Protein AF-A0AAV5HD08-F1 (afdb_monomer)

Structure (mmCIF, N/CA/C/O backbone):
data_AF-A0AAV5HD08-F1
#
_entry.id   AF-A0AAV5HD08-F1
#
loop_
_atom_site.group_PDB
_atom_site.id
_atom_site.type_symbol
_atom_site.label_atom_id
_atom_site.label_alt_id
_atom_site.label_comp_id
_atom_site.label_asym_id
_atom_site.label_entity_id
_atom_site.label_seq_id
_atom_site.pdbx_PDB_ins_code
_atom_site.Cartn_x
_atom_site.Cartn_y
_atom_site.Cartn_z
_atom_site.occupancy
_atom_site.B_iso_or_equiv
_atom_site.auth_seq_id
_atom_site.auth_comp_id
_atom_site.auth_asym_id
_atom_sit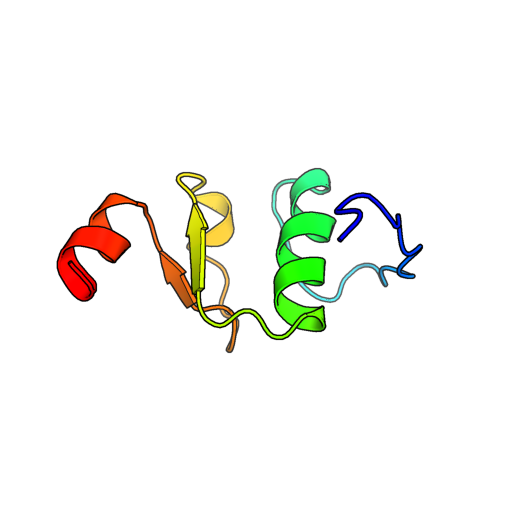e.auth_atom_id
_atom_site.pdbx_PDB_model_num
ATOM 1 N N . MET A 1 1 ? 1.325 -24.198 8.197 1.00 39.78 1 MET A N 1
ATOM 2 C CA . MET A 1 1 ? 1.193 -22.985 7.366 1.00 39.78 1 MET A CA 1
ATOM 3 C C . MET A 1 1 ? 2.533 -22.265 7.408 1.00 39.78 1 MET A C 1
ATOM 5 O O . MET A 1 1 ? 2.851 -21.669 8.427 1.00 39.78 1 MET A O 1
ATOM 9 N N . ASN A 1 2 ? 3.383 -22.447 6.394 1.00 37.97 2 ASN A N 1
ATOM 10 C CA . ASN A 1 2 ? 4.691 -21.788 6.339 1.00 37.97 2 ASN A CA 1
ATOM 11 C C . ASN A 1 2 ? 4.528 -20.482 5.562 1.00 37.97 2 ASN A C 1
ATOM 13 O O . ASN A 1 2 ? 4.300 -20.512 4.359 1.00 37.97 2 ASN A O 1
ATOM 17 N N . TRP A 1 3 ? 4.643 -19.352 6.253 1.00 56.50 3 TRP A N 1
ATOM 18 C CA . TRP A 1 3 ? 4.429 -18.003 5.715 1.00 56.50 3 TRP A CA 1
ATOM 19 C C . TRP A 1 3 ? 5.574 -17.501 4.803 1.00 56.50 3 TRP A C 1
ATOM 21 O O . TRP A 1 3 ? 5.613 -16.330 4.452 1.00 56.50 3 TRP A O 1
ATOM 31 N N . TYR A 1 4 ? 6.510 -18.374 4.401 1.00 49.47 4 TYR A N 1
ATOM 32 C CA . TYR A 1 4 ? 7.765 -18.006 3.724 1.00 49.47 4 TYR A CA 1
ATOM 33 C C . TYR A 1 4 ? 8.010 -18.719 2.386 1.00 49.47 4 TYR A C 1
ATOM 35 O O . TYR A 1 4 ? 9.159 -18.869 1.964 1.00 49.47 4 TYR A O 1
ATOM 43 N N . THR A 1 5 ? 6.978 -19.173 1.673 1.00 55.2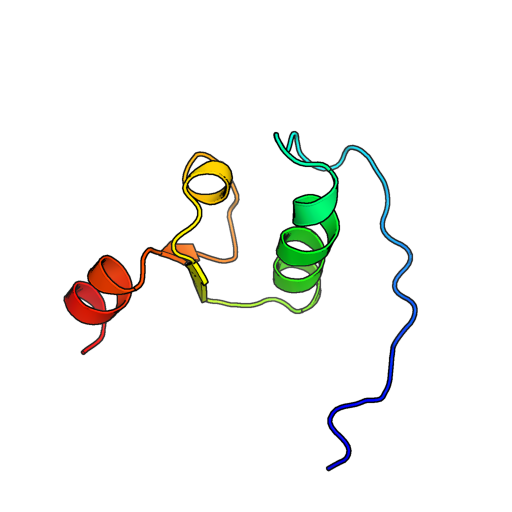2 5 THR A N 1
ATOM 44 C CA . THR A 1 5 ? 7.199 -19.603 0.283 1.00 55.22 5 THR A CA 1
ATOM 45 C C . THR A 1 5 ? 7.385 -18.363 -0.586 1.00 55.22 5 THR A C 1
ATOM 47 O O . THR A 1 5 ? 6.418 -17.782 -1.071 1.00 55.22 5 THR A O 1
ATOM 50 N N . ARG A 1 6 ? 8.640 -17.936 -0.768 1.00 65.19 6 ARG A N 1
ATOM 51 C CA . ARG A 1 6 ? 9.005 -16.834 -1.665 1.00 65.19 6 ARG A CA 1
ATOM 52 C C . ARG A 1 6 ? 8.633 -17.230 -3.097 1.00 65.19 6 ARG A C 1
ATOM 54 O O . ARG A 1 6 ? 9.383 -17.942 -3.759 1.00 65.19 6 ARG A O 1
ATOM 61 N N . ARG A 1 7 ? 7.460 -16.807 -3.568 1.00 69.62 7 ARG A N 1
ATOM 62 C CA . ARG A 1 7 ? 7.118 -16.880 -4.990 1.00 69.62 7 ARG A CA 1
ATOM 63 C C . ARG A 1 7 ? 7.908 -15.803 -5.718 1.00 69.62 7 ARG A C 1
ATOM 65 O O . ARG A 1 7 ? 7.858 -14.633 -5.356 1.00 69.62 7 ARG A O 1
ATOM 72 N N . THR A 1 8 ? 8.656 -16.205 -6.736 1.00 70.00 8 THR A N 1
ATOM 73 C CA . THR A 1 8 ? 9.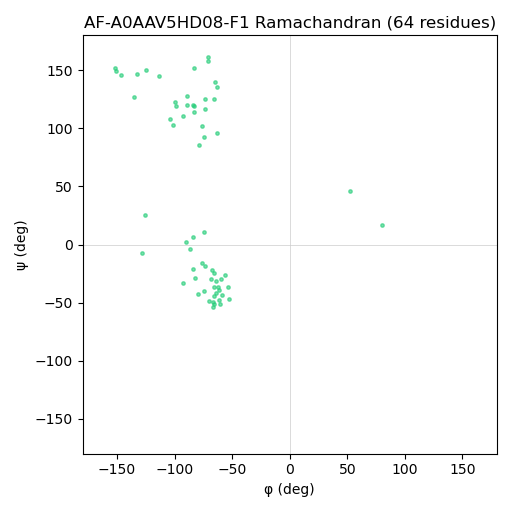255 -15.267 -7.684 1.00 70.00 8 THR A CA 1
ATOM 74 C C . THR A 1 8 ? 8.157 -14.788 -8.619 1.00 70.00 8 THR A C 1
ATOM 76 O O . THR A 1 8 ? 7.741 -15.523 -9.515 1.00 70.00 8 THR A O 1
ATOM 79 N N . ILE A 1 9 ? 7.661 -13.579 -8.380 1.00 70.88 9 ILE A N 1
ATOM 80 C CA . ILE A 1 9 ? 6.731 -12.911 -9.285 1.00 70.88 9 ILE A CA 1
ATOM 81 C C . ILE A 1 9 ? 7.579 -12.120 -10.282 1.00 70.88 9 ILE A C 1
ATOM 83 O O . ILE A 1 9 ? 8.478 -11.384 -9.879 1.00 70.88 9 ILE A O 1
ATOM 87 N N . ASN A 1 10 ? 7.335 -12.301 -11.581 1.00 78.94 10 ASN A N 1
ATOM 88 C CA . ASN A 1 10 ? 7.905 -11.405 -12.582 1.00 78.94 10 ASN A CA 1
ATOM 89 C C . ASN A 1 10 ? 7.144 -10.079 -12.498 1.00 78.94 10 ASN A C 1
ATOM 91 O O . ASN A 1 10 ? 5.930 -10.058 -12.706 1.00 78.94 10 ASN A O 1
ATOM 95 N N . ILE A 1 11 ? 7.846 -9.012 -12.137 1.00 79.81 11 ILE A N 1
ATOM 96 C CA . ILE A 1 11 ? 7.265 -7.692 -11.931 1.00 79.81 11 ILE A CA 1
ATOM 97 C C . ILE A 1 11 ? 7.580 -6.861 -13.182 1.00 79.81 11 ILE A C 1
ATOM 99 O O . ILE A 1 11 ? 8.725 -6.435 -13.348 1.00 79.81 11 ILE A O 1
ATOM 103 N N . PRO A 1 12 ? 6.618 -6.661 -14.100 1.00 76.81 12 PRO A N 1
ATOM 104 C CA . PRO A 1 12 ? 6.828 -5.791 -15.247 1.00 76.81 12 PRO A CA 1
ATOM 105 C C . PRO A 1 12 ? 7.032 -4.355 -14.755 1.00 76.81 12 PRO A C 1
ATOM 107 O O . PRO A 1 12 ? 6.351 -3.912 -13.832 1.00 76.81 12 PRO A O 1
ATOM 110 N N . ALA A 1 13 ? 7.966 -3.631 -15.364 1.00 76.56 13 ALA A N 1
ATOM 111 C CA . ALA A 1 13 ? 8.224 -2.230 -15.047 1.00 76.56 13 ALA A CA 1
ATOM 112 C C . ALA A 1 13 ? 7.250 -1.298 -15.788 1.00 76.56 13 ALA A C 1
ATOM 114 O O . ALA A 1 13 ? 6.813 -1.606 -16.897 1.00 76.56 13 ALA A O 1
ATOM 115 N N . GLY A 1 14 ? 6.966 -0.133 -15.198 1.00 77.81 14 GLY A N 1
ATOM 116 C CA . GLY A 1 14 ? 6.252 0.959 -15.869 1.00 77.81 14 GLY A CA 1
ATOM 117 C C . GLY A 1 14 ? 4.730 0.820 -15.941 1.00 77.81 14 GLY A C 1
ATOM 118 O O . GLY A 1 14 ? 4.117 1.531 -16.732 1.00 77.81 14 GLY A O 1
ATOM 119 N N . LEU A 1 15 ? 4.109 -0.054 -15.138 1.00 79.06 15 LEU A N 1
ATOM 120 C CA . LEU A 1 15 ? 2.642 -0.126 -15.047 1.00 79.06 15 LEU A CA 1
ATOM 121 C C . LEU A 1 15 ? 2.038 1.115 -14.377 1.00 79.06 15 LEU A C 1
ATOM 123 O O . LEU A 1 15 ? 0.909 1.488 -14.673 1.00 79.06 15 LEU A O 1
ATOM 127 N N . PHE A 1 16 ? 2.790 1.744 -13.477 1.00 79.69 16 PHE A N 1
ATOM 128 C CA . PHE A 1 16 ? 2.396 2.948 -12.756 1.00 79.69 16 PHE A CA 1
ATOM 129 C C . PHE A 1 16 ? 3.639 3.765 -12.387 1.00 79.69 16 PHE A C 1
ATOM 131 O O . PHE A 1 16 ? 4.739 3.219 -12.246 1.00 79.69 16 PHE A O 1
ATOM 138 N N . GLN A 1 17 ? 3.471 5.085 -12.272 1.00 80.50 17 GLN A N 1
ATOM 139 C CA . GLN A 1 17 ? 4.531 5.986 -11.822 1.00 80.50 17 GLN A CA 1
ATOM 140 C C . GLN A 1 17 ? 4.580 5.990 -10.304 1.00 80.50 17 GLN A C 1
ATOM 142 O O . GLN A 1 17 ? 3.654 6.470 -9.664 1.00 80.50 17 GLN A O 1
ATOM 147 N N . ILE A 1 18 ? 5.674 5.487 -9.745 1.00 82.38 18 ILE A N 1
ATOM 148 C CA . ILE A 1 18 ? 5.936 5.571 -8.314 1.00 82.38 18 ILE A CA 1
ATOM 149 C C . ILE A 1 18 ? 7.147 6.459 -8.061 1.00 82.38 18 ILE A C 1
ATOM 151 O O . ILE A 1 18 ? 8.082 6.478 -8.868 1.00 82.38 18 ILE A O 1
ATOM 155 N N . ARG A 1 19 ? 7.117 7.211 -6.958 1.00 81.19 19 ARG A N 1
ATOM 156 C CA . ARG A 1 19 ? 8.212 8.115 -6.604 1.00 81.19 19 ARG A CA 1
ATOM 157 C C . ARG A 1 19 ? 9.454 7.337 -6.171 1.00 81.19 19 ARG A C 1
ATOM 159 O O . ARG A 1 19 ? 10.536 7.613 -6.688 1.00 81.19 19 ARG A O 1
ATOM 166 N N . ASP A 1 20 ? 9.294 6.363 -5.272 1.00 81.50 20 ASP A N 1
ATOM 167 C CA . ASP A 1 20 ? 10.356 5.428 -4.893 1.00 81.50 20 ASP A CA 1
ATOM 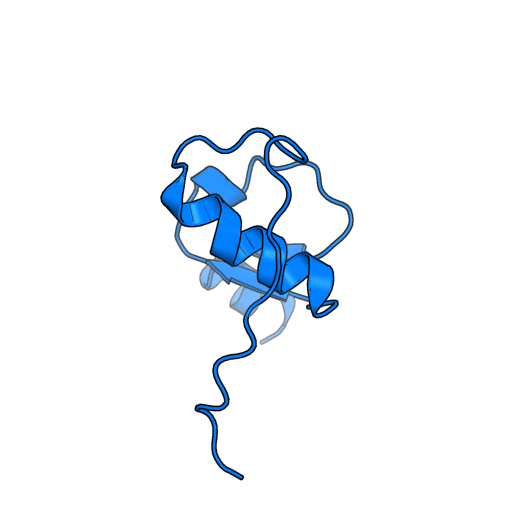168 C C . ASP A 1 20 ? 10.196 4.096 -5.638 1.00 81.50 20 ASP A C 1
ATOM 170 O O . ASP A 1 20 ? 9.215 3.369 -5.502 1.00 81.50 20 ASP A O 1
ATOM 174 N N . SER A 1 21 ? 11.207 3.736 -6.425 1.00 81.69 21 SER A N 1
ATOM 175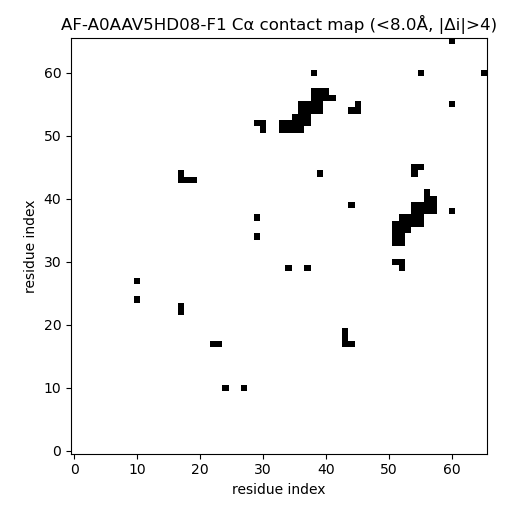 C CA . SER A 1 21 ? 11.257 2.456 -7.137 1.00 81.69 21 SER A CA 1
ATOM 176 C C . SER A 1 21 ? 11.125 1.222 -6.230 1.00 81.69 21 SER A C 1
ATOM 178 O O . SER A 1 21 ? 10.679 0.174 -6.699 1.00 81.69 21 SER A O 1
ATOM 180 N N . ASN A 1 22 ? 11.499 1.330 -4.951 1.00 84.69 22 ASN A N 1
ATOM 181 C CA . ASN A 1 22 ? 11.417 0.239 -3.978 1.00 84.69 22 ASN A CA 1
ATOM 182 C C . ASN A 1 22 ? 9.995 -0.012 -3.472 1.00 84.69 22 ASN A C 1
ATOM 184 O O . ASN A 1 22 ? 9.733 -1.091 -2.939 1.00 84.69 22 ASN A O 1
ATOM 188 N N . ASP A 1 23 ? 9.081 0.932 -3.680 1.00 87.06 23 ASP A N 1
ATOM 189 C CA . ASP A 1 23 ? 7.671 0.794 -3.317 1.00 87.06 23 ASP A CA 1
ATOM 190 C C . ASP A 1 23 ? 6.870 0.052 -4.388 1.00 87.06 23 ASP A C 1
ATOM 192 O O . ASP A 1 23 ? 5.826 -0.547 -4.109 1.00 87.06 23 ASP A O 1
ATOM 196 N N . TYR A 1 24 ? 7.389 0.025 -5.621 1.00 88.69 24 TYR A N 1
ATOM 197 C CA . TYR A 1 24 ? 6.738 -0.627 -6.753 1.00 88.69 24 TYR A CA 1
ATOM 198 C C . TYR A 1 24 ? 6.369 -2.089 -6.456 1.00 88.69 24 TYR A C 1
ATOM 200 O O . TYR A 1 24 ? 5.225 -2.472 -6.707 1.00 88.69 24 TYR A O 1
ATOM 208 N N . PRO A 1 25 ? 7.267 -2.926 -5.890 1.00 90.31 25 PRO A N 1
ATOM 209 C CA . PRO A 1 25 ? 6.936 -4.308 -5.564 1.00 90.31 25 PRO A CA 1
ATOM 210 C C . PRO A 1 25 ? 5.841 -4.440 -4.501 1.00 90.31 25 PRO A C 1
ATOM 212 O O . PRO A 1 25 ? 5.081 -5.406 -4.557 1.00 90.31 25 PRO A O 1
ATOM 215 N N . VAL A 1 26 ? 5.743 -3.50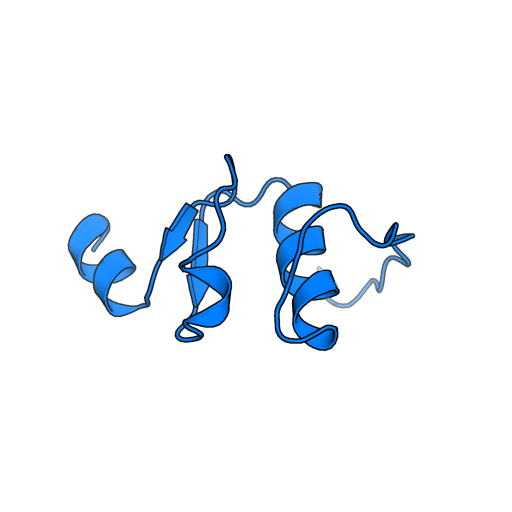3 -3.550 1.00 90.94 26 VAL A N 1
ATOM 216 C CA . VAL A 1 26 ? 4.721 -3.527 -2.490 1.00 90.94 26 VAL A CA 1
ATOM 217 C C . VAL A 1 26 ? 3.342 -3.332 -3.108 1.00 90.94 26 VAL A C 1
ATOM 219 O O . VAL A 1 26 ? 2.467 -4.185 -2.943 1.00 90.94 26 VAL A O 1
ATOM 222 N N . LEU A 1 27 ? 3.178 -2.264 -3.891 1.00 89.94 27 LEU A N 1
ATOM 223 C CA . LEU A 1 27 ? 1.906 -1.966 -4.541 1.00 89.94 27 LEU A CA 1
ATOM 224 C C . LEU A 1 27 ? 1.536 -3.017 -5.586 1.00 89.94 27 LEU A C 1
ATOM 226 O O . LEU A 1 27 ? 0.406 -3.498 -5.614 1.00 89.94 27 LEU A O 1
ATOM 230 N N . TYR A 1 28 ? 2.503 -3.426 -6.409 1.00 91.12 28 TYR A N 1
ATOM 231 C CA . TYR A 1 28 ? 2.286 -4.452 -7.423 1.00 91.12 28 TYR A CA 1
ATOM 232 C C . TYR A 1 28 ? 1.812 -5.770 -6.808 1.00 91.12 28 TYR A C 1
ATOM 234 O O . TYR A 1 28 ? 0.877 -6.385 -7.314 1.00 91.12 28 TYR A O 1
ATOM 242 N N . THR A 1 29 ? 2.418 -6.191 -5.696 1.00 91.12 29 THR A N 1
ATOM 243 C CA . THR A 1 29 ? 1.992 -7.412 -5.002 1.00 91.12 29 THR A CA 1
ATOM 244 C C . THR A 1 29 ? 0.572 -7.263 -4.462 1.00 91.12 29 THR A C 1
ATOM 246 O O . THR A 1 29 ? -0.226 -8.181 -4.621 1.00 91.12 29 THR A O 1
ATOM 249 N N . ALA A 1 30 ? 0.225 -6.107 -3.886 1.00 92.81 30 ALA A N 1
ATOM 250 C CA . ALA A 1 30 ? -1.127 -5.860 -3.392 1.00 92.81 30 ALA A CA 1
ATOM 251 C C . ALA A 1 30 ? -2.181 -5.921 -4.515 1.00 92.81 30 ALA A C 1
ATOM 253 O O . ALA A 1 30 ? -3.247 -6.504 -4.326 1.00 92.81 30 ALA A O 1
ATOM 254 N N . ILE A 1 31 ? -1.856 -5.394 -5.700 1.00 91.56 31 ILE A N 1
ATOM 255 C CA . ILE A 1 31 ? -2.708 -5.478 -6.894 1.00 91.56 31 ILE A CA 1
ATOM 256 C C . ILE A 1 31 ? -2.851 -6.934 -7.366 1.00 91.56 31 ILE A C 1
ATOM 258 O O . ILE A 1 31 ? -3.965 -7.416 -7.559 1.00 91.56 31 ILE A O 1
ATOM 262 N N . VAL A 1 32 ? -1.736 -7.655 -7.544 1.00 92.00 32 VAL A N 1
ATOM 263 C CA . VAL A 1 32 ? -1.731 -9.030 -8.085 1.00 92.00 32 VAL A CA 1
ATOM 264 C C . VAL A 1 32 ? -2.418 -10.027 -7.154 1.00 92.00 32 VAL A C 1
ATOM 266 O O . VAL A 1 32 ? -3.102 -10.934 -7.626 1.00 92.00 32 VAL A O 1
ATOM 269 N N . GLU A 1 33 ? -2.270 -9.856 -5.843 1.00 92.31 33 GLU A N 1
ATOM 270 C CA . GLU A 1 33 ? -2.929 -10.696 -4.836 1.00 92.31 33 GLU A CA 1
ATOM 271 C C . GLU A 1 33 ? -4.366 -10.228 -4.529 1.00 92.31 33 GLU A C 1
ATOM 273 O O . GLU A 1 33 ? -5.015 -10.784 -3.644 1.00 92.31 33 GLU A O 1
ATOM 278 N N . ASN A 1 34 ? -4.883 -9.239 -5.275 1.00 93.81 34 ASN A N 1
ATOM 279 C CA . ASN A 1 34 ? -6.241 -8.703 -5.161 1.00 93.81 34 ASN A CA 1
ATOM 280 C C . ASN A 1 34 ? -6.595 -8.288 -3.722 1.00 93.81 34 ASN A C 1
ATOM 282 O O . ASN A 1 34 ? -7.654 -8.632 -3.192 1.00 93.81 34 ASN A O 1
ATOM 286 N N . VAL A 1 35 ? -5.673 -7.569 -3.080 1.00 95.38 35 VAL A N 1
ATOM 287 C CA . VAL A 1 35 ? -5.868 -7.000 -1.746 1.00 95.38 35 VAL A CA 1
ATOM 288 C C . VAL A 1 35 ? -7.001 -5.974 -1.794 1.00 95.38 35 VAL A C 1
ATOM 290 O O . VAL A 1 35 ? -7.060 -5.143 -2.697 1.00 95.38 35 VAL A O 1
ATOM 293 N N . ASP A 1 36 ? -7.896 -6.009 -0.807 1.00 95.56 36 ASP A N 1
ATOM 294 C CA . ASP A 1 36 ? -8.988 -5.035 -0.722 1.00 95.56 36 ASP A CA 1
ATOM 295 C C . ASP A 1 36 ? -8.526 -3.691 -0.144 1.00 95.56 36 ASP A C 1
ATOM 297 O O . ASP A 1 36 ? -8.899 -2.645 -0.671 1.00 95.56 36 ASP A O 1
ATOM 301 N N . ILE A 1 37 ? -7.703 -3.713 0.913 1.00 95.12 37 ILE A N 1
ATOM 302 C CA . ILE A 1 37 ? -7.220 -2.514 1.612 1.00 95.12 37 ILE A CA 1
ATOM 303 C C . ILE A 1 37 ? -5.715 -2.630 1.882 1.00 95.12 37 ILE A C 1
ATOM 305 O O . ILE A 1 37 ? -5.262 -3.591 2.507 1.00 95.12 37 ILE A O 1
ATOM 309 N N . LEU A 1 38 ? -4.952 -1.620 1.465 1.00 95.19 38 LEU A N 1
ATOM 310 C CA . LEU A 1 38 ? -3.552 -1.414 1.824 1.00 95.19 38 LEU A CA 1
ATOM 311 C C . LEU A 1 38 ? -3.462 -0.287 2.859 1.00 95.19 38 LEU A C 1
ATOM 313 O O . LEU A 1 38 ? -3.647 0.885 2.539 1.00 95.19 38 LEU A O 1
ATOM 317 N N . ILE A 1 39 ? -3.160 -0.642 4.108 1.00 95.19 39 ILE A N 1
ATOM 318 C CA . ILE A 1 39 ? -2.968 0.340 5.180 1.00 95.19 39 ILE A CA 1
ATOM 319 C C . ILE A 1 39 ? -1.499 0.763 5.208 1.00 95.19 39 ILE A C 1
ATOM 321 O O . ILE A 1 39 ? -0.622 -0.073 5.432 1.00 95.19 39 ILE A O 1
ATOM 325 N N . THR A 1 40 ? -1.219 2.051 5.026 1.00 93.31 40 THR A N 1
ATOM 326 C CA . THR A 1 40 ? 0.148 2.584 5.030 1.00 93.31 40 THR A CA 1
ATOM 327 C C . THR A 1 40 ? 0.219 3.999 5.599 1.00 93.31 40 THR A C 1
ATOM 329 O O . THR A 1 40 ? -0.692 4.801 5.443 1.00 93.31 40 THR A O 1
ATOM 332 N N . GLY A 1 41 ? 1.313 4.322 6.291 1.00 92.00 41 GLY A N 1
ATOM 333 C CA . GLY A 1 41 ? 1.623 5.700 6.695 1.00 92.00 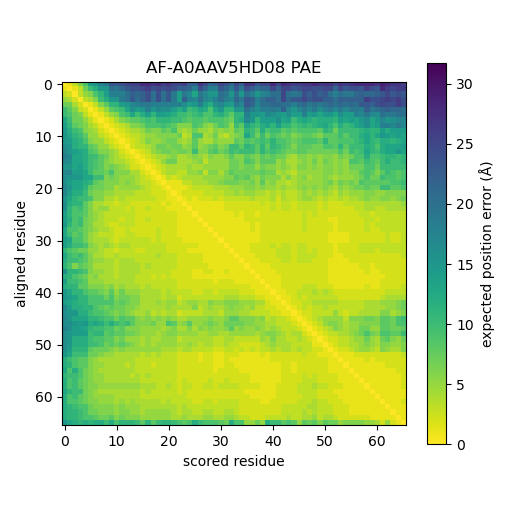41 GLY A CA 1
ATOM 334 C C . GLY A 1 41 ? 2.392 6.485 5.630 1.00 92.00 41 GLY A C 1
ATOM 335 O O . GLY A 1 41 ? 2.681 7.665 5.835 1.00 92.00 41 GLY A O 1
ATOM 336 N N . ASP A 1 42 ? 2.758 5.824 4.533 1.00 89.00 42 ASP A N 1
ATOM 337 C CA . ASP A 1 42 ? 3.533 6.413 3.456 1.00 89.00 42 ASP A CA 1
ATOM 338 C C . ASP A 1 42 ? 2.618 7.162 2.480 1.00 89.00 42 ASP A C 1
ATOM 340 O O . ASP A 1 42 ? 1.684 6.604 1.899 1.00 89.00 42 ASP A O 1
ATOM 344 N N . LYS A 1 43 ? 2.884 8.462 2.343 1.00 83.69 43 LYS A N 1
ATOM 345 C CA . LYS A 1 43 ? 2.071 9.389 1.554 1.00 83.69 43 LYS A CA 1
ATOM 346 C C . LYS A 1 43 ? 2.259 9.201 0.055 1.00 83.69 43 LYS A C 1
ATOM 348 O O . LYS A 1 43 ? 1.382 9.617 -0.694 1.00 83.69 43 LYS A O 1
ATOM 353 N N . ASP A 1 44 ? 3.342 8.557 -0.371 1.00 83.12 44 ASP A N 1
ATOM 354 C CA . ASP A 1 44 ? 3.630 8.357 -1.792 1.00 83.12 44 ASP A CA 1
ATOM 355 C C . ASP A 1 44 ? 2.602 7.439 -2.462 1.00 83.12 44 ASP A C 1
ATOM 357 O O . ASP A 1 44 ? 2.356 7.553 -3.661 1.00 83.12 44 ASP A O 1
ATOM 361 N N . PHE A 1 45 ? 1.947 6.573 -1.684 1.00 83.44 45 PHE A N 1
ATOM 362 C CA . PHE A 1 45 ? 0.869 5.717 -2.172 1.00 83.44 45 PHE A CA 1
ATOM 363 C C . PHE A 1 45 ? -0.488 6.431 -2.223 1.00 83.44 45 PHE A C 1
ATOM 365 O O . PHE A 1 45 ? -1.329 6.082 -3.046 1.00 83.44 45 PHE A O 1
ATOM 372 N N . ALA A 1 46 ? -0.721 7.424 -1.360 1.00 75.56 46 ALA A N 1
ATOM 373 C CA . ALA A 1 46 ? -2.031 8.065 -1.214 1.00 75.56 46 ALA A CA 1
ATOM 374 C C . ALA A 1 46 ? -2.451 8.879 -2.451 1.00 75.56 46 ALA A C 1
ATOM 376 O O . ALA A 1 46 ? -3.636 9.123 -2.657 1.00 75.56 46 ALA A O 1
ATOM 377 N N . GLU A 1 47 ? -1.488 9.290 -3.276 1.00 76.31 47 GLU A N 1
ATOM 378 C CA . GLU A 1 47 ? -1.730 10.052 -4.506 1.00 76.31 47 GLU A CA 1
ATOM 379 C C . GLU A 1 47 ? -1.935 9.152 -5.740 1.00 76.31 47 GLU A C 1
ATOM 381 O O . GLU A 1 47 ? -2.103 9.655 -6.851 1.00 76.31 47 GLU A O 1
ATOM 386 N N . MET A 1 48 ? -1.919 7.823 -5.581 1.00 79.94 48 MET A N 1
ATOM 387 C CA . MET A 1 48 ? -2.054 6.901 -6.708 1.00 79.94 48 MET A CA 1
ATOM 388 C C . MET A 1 48 ? -3.519 6.681 -7.093 1.00 79.94 48 MET A C 1
ATOM 390 O O . MET A 1 48 ? -4.311 6.140 -6.324 1.00 79.94 48 MET A O 1
ATOM 394 N N . GLU A 1 49 ? -3.865 7.029 -8.332 1.00 80.56 49 GLU A N 1
ATOM 395 C CA . GLU A 1 49 ? -5.167 6.711 -8.924 1.00 80.56 49 GLU A CA 1
ATOM 396 C C . GLU A 1 49 ? -5.196 5.247 -9.394 1.00 80.56 49 GLU A C 1
ATOM 398 O O . GLU A 1 49 ? -4.908 4.933 -10.551 1.00 80.56 49 GLU A O 1
ATOM 403 N N . ILE A 1 50 ? -5.525 4.331 -8.481 1.00 84.50 50 ILE A N 1
ATOM 404 C CA . ILE A 1 50 ? -5.722 2.904 -8.771 1.00 84.50 50 ILE A CA 1
ATOM 405 C C . ILE A 1 50 ? -7.104 2.439 -8.306 1.00 84.50 50 ILE A C 1
ATOM 407 O O . ILE A 1 50 ? -7.657 2.963 -7.344 1.00 84.50 50 ILE A O 1
ATOM 411 N N . GLU A 1 51 ? -7.668 1.436 -8.981 1.00 86.81 51 GLU A N 1
ATOM 412 C CA . GLU A 1 51 ? -8.993 0.898 -8.634 1.00 86.81 51 GLU A CA 1
ATOM 413 C C . GLU A 1 51 ? -8.961 0.039 -7.357 1.00 86.81 51 GLU A C 1
ATOM 415 O O . GLU A 1 51 ? -9.869 0.117 -6.530 1.00 86.81 51 GLU A O 1
ATOM 420 N N . LYS A 1 52 ? -7.909 -0.774 -7.188 1.00 91.19 52 LYS A N 1
ATOM 421 C CA . LYS A 1 52 ? -7.640 -1.595 -5.999 1.00 91.19 52 LYS A CA 1
ATOM 422 C C . LYS A 1 52 ? -6.133 -1.803 -5.811 1.00 91.19 52 LYS A C 1
ATOM 424 O O . LYS A 1 52 ? -5.435 -1.913 -6.822 1.00 91.19 52 LYS A O 1
ATOM 429 N N . PRO A 1 53 ? -5.634 -1.944 -4.568 1.00 94.19 53 PRO A N 1
ATOM 430 C CA . PRO A 1 53 ? -6.365 -1.864 -3.288 1.00 94.19 53 PRO A CA 1
ATOM 431 C C . PRO A 1 53 ? -6.831 -0.441 -2.930 1.00 94.19 53 PRO A C 1
ATOM 433 O O . PRO A 1 53 ? -6.273 0.531 -3.429 1.00 94.19 53 PRO A O 1
ATOM 436 N N . GLU A 1 54 ? -7.806 -0.314 -2.020 1.00 94.12 54 GLU A N 1
ATOM 437 C CA . GLU A 1 54 ? -8.069 0.960 -1.332 1.00 94.12 54 GLU A CA 1
ATOM 438 C C . GLU A 1 54 ? -6.867 1.296 -0.437 1.00 94.12 54 GLU A C 1
ATOM 440 O O . GLU A 1 54 ? -6.466 0.482 0.397 1.00 94.12 54 GLU A O 1
ATOM 445 N N . ILE A 1 55 ? -6.283 2.481 -0.598 1.00 93.62 55 ILE A N 1
ATOM 446 C CA . ILE A 1 55 ? -5.112 2.910 0.174 1.00 93.62 55 ILE A CA 1
ATOM 447 C C . ILE A 1 55 ? -5.580 3.816 1.309 1.00 93.62 55 ILE A C 1
ATOM 449 O O . ILE A 1 55 ? -6.211 4.839 1.059 1.00 93.62 55 ILE A O 1
ATOM 453 N N . LEU A 1 56 ? -5.267 3.443 2.552 1.00 94.31 56 LEU A N 1
ATOM 454 C CA . LEU A 1 56 ? -5.677 4.181 3.750 1.00 94.31 56 LEU A CA 1
ATOM 455 C C . LEU A 1 56 ? -4.505 4.384 4.704 1.00 94.31 56 LEU A C 1
ATOM 457 O O . LEU A 1 56 ? -3.666 3.502 4.889 1.00 94.31 56 LEU A O 1
ATOM 461 N N . THR A 1 57 ? -4.500 5.504 5.413 1.00 95.19 57 THR A N 1
ATOM 462 C CA . THR A 1 57 ? -3.684 5.652 6.618 1.00 95.19 57 THR A CA 1
ATOM 463 C C . THR A 1 57 ? -4.236 4.800 7.762 1.00 95.19 57 THR A C 1
ATOM 465 O O . THR A 1 57 ? -5.432 4.498 7.795 1.00 95.19 57 THR A O 1
ATOM 468 N N . PRO A 1 58 ? -3.414 4.441 8.771 1.00 95.94 58 PRO A N 1
ATOM 469 C CA . PRO A 1 58 ? -3.911 3.743 9.955 1.00 95.94 58 PRO A CA 1
ATOM 470 C C . PRO A 1 58 ? -5.070 4.476 10.634 1.00 95.94 58 PRO A C 1
ATOM 472 O O . PRO A 1 58 ? -6.002 3.839 11.110 1.00 95.94 58 PRO A O 1
ATOM 475 N N . LYS A 1 59 ? -5.031 5.814 10.651 1.00 96.00 59 LYS A N 1
ATOM 476 C CA . LYS A 1 59 ? -6.111 6.625 11.211 1.00 96.00 59 LYS A CA 1
ATOM 477 C C . LYS A 1 59 ? -7.393 6.493 10.385 1.00 96.00 59 LYS A C 1
ATOM 479 O O . LYS A 1 59 ? -8.432 6.216 10.962 1.00 96.00 59 LYS A O 1
ATOM 484 N N . GLU A 1 60 ? -7.317 6.646 9.064 1.00 95.88 60 GLU A N 1
ATOM 485 C CA . GLU A 1 60 ? -8.493 6.517 8.189 1.00 95.88 60 GLU A CA 1
ATOM 486 C C . GLU A 1 60 ? -9.100 5.115 8.245 1.00 95.88 60 GLU A C 1
ATOM 488 O O . GLU A 1 60 ? -10.319 4.973 8.223 1.00 95.88 60 GLU A O 1
ATOM 493 N N . PHE A 1 61 ? -8.267 4.079 8.364 1.00 96.69 61 PHE A N 1
ATOM 494 C CA . PHE A 1 61 ? -8.754 2.719 8.554 1.00 96.69 61 PHE A CA 1
ATOM 495 C C . PHE A 1 61 ? -9.562 2.581 9.849 1.00 96.69 61 PHE A C 1
ATOM 497 O O . PHE A 1 61 ? -10.660 2.028 9.819 1.00 96.69 61 PHE A O 1
ATOM 504 N N . LEU A 1 62 ? -9.032 3.094 10.967 1.00 97.25 62 LEU A N 1
ATOM 505 C CA . LEU A 1 62 ? -9.748 3.092 12.244 1.00 97.25 62 LEU A CA 1
ATOM 506 C C . LEU A 1 62 ? -11.056 3.879 12.128 1.00 97.25 62 LEU A C 1
ATOM 508 O O . LEU A 1 62 ? -12.107 3.330 12.421 1.00 97.25 62 LEU A O 1
ATOM 512 N N . ASP A 1 63 ? -11.003 5.107 11.613 1.00 97.62 63 ASP A N 1
ATOM 513 C CA . ASP A 1 63 ? -12.174 5.981 11.482 1.00 97.62 63 ASP A CA 1
ATOM 514 C C . ASP A 1 63 ? -13.284 5.361 10.600 1.00 97.62 63 ASP A C 1
ATOM 516 O O . ASP A 1 63 ? -14.464 5.658 10.793 1.00 97.62 63 ASP A O 1
ATOM 520 N N . LYS A 1 64 ? -12.927 4.513 9.624 1.00 96.69 64 LYS A N 1
ATOM 521 C CA . LYS A 1 64 ? -13.872 3.909 8.671 1.00 96.69 64 LYS A CA 1
ATOM 522 C C . LYS A 1 64 ? -14.414 2.545 9.108 1.00 96.69 64 LYS A C 1
ATOM 524 O O . LYS A 1 64 ? -15.549 2.218 8.757 1.00 96.69 64 LYS A O 1
ATOM 529 N N . TYR A 1 65 ? -13.620 1.739 9.812 1.00 95.69 65 TYR A N 1
ATOM 530 C CA . TYR A 1 65 ? -13.920 0.315 10.018 1.00 95.69 65 TYR A CA 1
ATOM 531 C C . TYR A 1 65 ? -13.894 -0.164 11.476 1.00 95.69 65 TYR A C 1
ATOM 533 O O . TYR A 1 65 ? -14.266 -1.317 11.712 1.00 95.69 65 TYR A O 1
ATOM 541 N N . VAL A 1 66 ? -13.465 0.660 12.438 1.0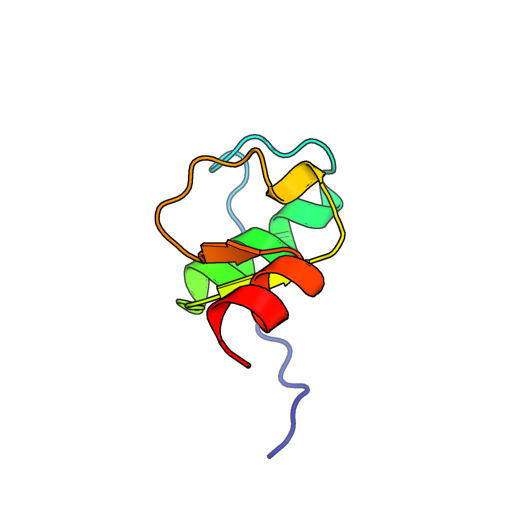0 90.75 66 VAL A N 1
ATOM 542 C CA . VAL A 1 66 ? -13.353 0.287 13.862 1.00 90.75 66 VAL A CA 1
ATOM 543 C C . VAL A 1 66 ? -14.240 1.172 14.725 1.00 90.75 66 VAL A C 1
ATOM 545 O O . VAL A 1 66 ? -15.071 0.593 15.460 1.00 90.75 66 VAL A O 1
#

Solvent-accessible surface area (backbone atoms only — not comparable to full-atom values): 4483 Å² total; per-residue (Å²): 138,78,96,73,78,81,74,88,73,90,77,79,81,81,86,66,94,63,92,53,77,82,50,47,63,58,55,50,48,36,42,77,69,63,37,68,67,45,75,43,89,60,65,82,59,68,76,58,94,61,92,54,35,46,70,32,38,66,65,55,46,43,78,74,77,108

Foldseek 3Di:
DDPDPDDDDDQDPDPDDFPDPVCSVVVSVQVVVVPQEDEDPDCRCVPDPDPDRHY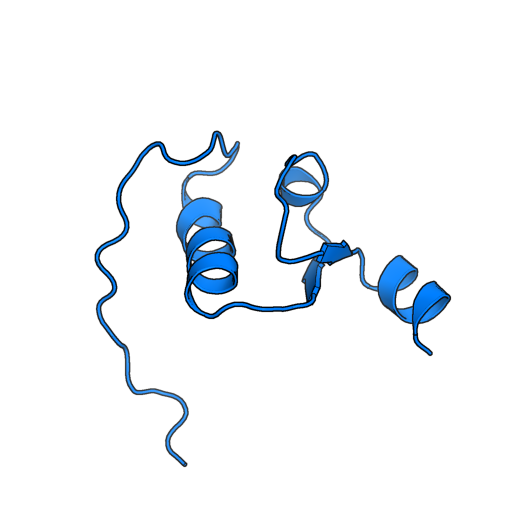HHPVRCVVPPD

Sequence (66 aa):
MNWYTRRTINIPAGLFQIRDSNDYPVLYTAIVENVDILITGDKDFAEMEIEKPEILTPKEFLDKYV

Secondary structure (DSSP, 8-state):
--TT--------S-SS--SSTTTHHHHHHHHHTT-SEEE-S-TTTTT---SSSEEE-HHHHHHHH-

Radius of gyration: 13.07 Å; Cα contacts (8 Å, |Δi|>4): 47; chains: 1; bounding box: 25×33×30 Å

Mean predicted aligned error: 6.02 Å

pLDDT: mean 84.19, std 13.21, range [37.97, 97.62]